Protein AF-A0AAU1X4Q3-F1 (afdb_monomer)

Secondary structure (DSSP, 8-state):
---HHHHHHHHHHHHHHHHHHHT-HHHHHHHHHHHTSSHHHHHHHHHHHHHHHHHHHHT-TT--TTS-----HHHHHHHTT----HHHHHHHHHHHTT---------HHHHHHHHHHHHHHHHHHHH-HHHHHHHHHHHHHH-

Radius of gyration: 14.27 Å; Cα contacts (8 Å, |Δi|>4): 193; chains: 1; bounding box: 30×38×39 Å

Structure (mmCIF, N/CA/C/O backbone):
data_AF-A0AAU1X4Q3-F1
#
_entry.id   AF-A0AAU1X4Q3-F1
#
loop_
_atom_site.group_PDB
_atom_site.id
_atom_site.type_symbol
_atom_site.label_atom_id
_atom_site.label_alt_id
_atom_site.label_comp_id
_atom_site.label_asym_id
_atom_site.label_entity_id
_atom_site.label_seq_id
_atom_site.pdbx_PDB_ins_code
_atom_site.Cartn_x
_atom_site.Cartn_y
_atom_site.Cartn_z
_atom_site.occupancy
_atom_site.B_iso_or_equiv
_atom_site.auth_seq_id
_atom_site.auth_comp_id
_atom_site.auth_asym_id
_atom_site.auth_atom_id
_atom_site.pdbx_PDB_model_num
ATOM 1 N N . MET A 1 1 ? 8.314 10.263 22.566 1.00 54.91 1 MET A N 1
ATOM 2 C CA . MET A 1 1 ? 7.377 11.360 22.256 1.00 54.91 1 MET A CA 1
ATOM 3 C C . MET A 1 1 ? 7.257 11.374 20.745 1.00 54.91 1 MET A C 1
ATOM 5 O O . MET A 1 1 ? 8.277 11.580 20.100 1.00 54.91 1 MET A O 1
ATOM 9 N N . ILE A 1 2 ? 6.099 11.005 20.200 1.00 67.88 2 ILE A 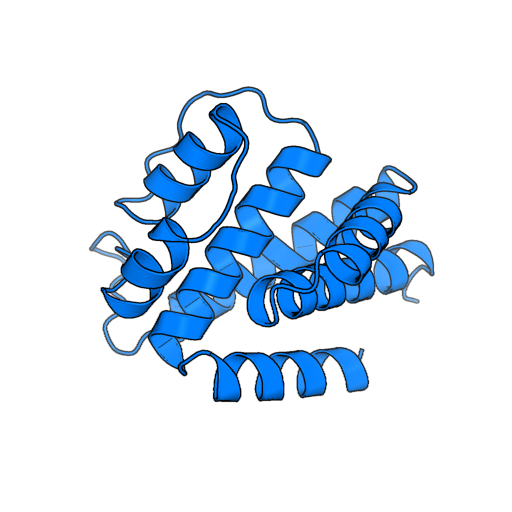N 1
ATOM 10 C CA . ILE A 1 2 ? 5.874 10.977 18.747 1.00 67.88 2 ILE A CA 1
ATOM 11 C C . ILE A 1 2 ? 5.676 12.426 18.286 1.00 67.88 2 ILE A C 1
ATOM 13 O O . ILE A 1 2 ? 4.993 13.193 18.967 1.00 67.88 2 ILE A O 1
ATOM 17 N N . SER A 1 3 ? 6.332 12.833 17.196 1.00 85.75 3 SER A N 1
ATOM 18 C CA . SER A 1 3 ? 6.148 14.187 16.652 1.00 85.75 3 SER A CA 1
ATOM 19 C C . SER A 1 3 ? 4.815 14.284 15.907 1.00 85.75 3 SER A C 1
ATOM 21 O O . SER A 1 3 ? 4.405 13.326 15.259 1.00 85.75 3 SER A O 1
ATOM 23 N N . THR A 1 4 ? 4.149 15.439 15.940 1.00 91.94 4 THR A N 1
ATOM 24 C CA . THR A 1 4 ? 2.874 15.642 15.226 1.00 91.94 4 THR A CA 1
ATOM 25 C C . THR A 1 4 ? 2.994 15.343 13.729 1.00 91.94 4 THR A C 1
ATOM 27 O O . THR A 1 4 ? 2.080 14.780 13.139 1.00 91.94 4 THR A O 1
ATOM 30 N N . GLN A 1 5 ? 4.138 15.659 13.116 1.00 94.62 5 GLN A N 1
ATOM 31 C CA . GLN A 1 5 ? 4.419 15.373 11.707 1.00 94.62 5 GLN A CA 1
ATOM 32 C C . GLN A 1 5 ? 4.573 13.877 11.423 1.00 94.62 5 GLN A C 1
ATOM 34 O O . GLN A 1 5 ? 4.226 13.439 10.331 1.00 94.62 5 GLN A O 1
ATOM 39 N N . GLN A 1 6 ? 5.081 13.109 12.391 1.00 94.69 6 GLN A N 1
ATOM 40 C CA . GLN A 1 6 ? 5.167 11.656 12.281 1.00 94.69 6 GLN A CA 1
ATOM 41 C C . GLN A 1 6 ? 3.769 11.044 12.237 1.00 94.69 6 GLN A C 1
ATOM 43 O O . GLN A 1 6 ? 3.438 10.400 11.249 1.00 94.69 6 GLN A O 1
ATOM 48 N N . THR A 1 7 ? 2.934 11.320 13.244 1.00 94.69 7 THR A N 1
ATOM 49 C CA . THR A 1 7 ? 1.550 10.822 13.279 1.00 94.69 7 THR A CA 1
ATOM 50 C C . THR A 1 7 ? 0.770 11.261 12.041 1.00 94.69 7 THR A C 1
ATOM 52 O O . THR A 1 7 ? 0.093 10.448 11.425 1.00 94.69 7 THR A O 1
ATOM 55 N N . ALA A 1 8 ? 0.911 12.522 11.617 1.00 95.12 8 ALA A N 1
ATOM 56 C CA . ALA A 1 8 ? 0.263 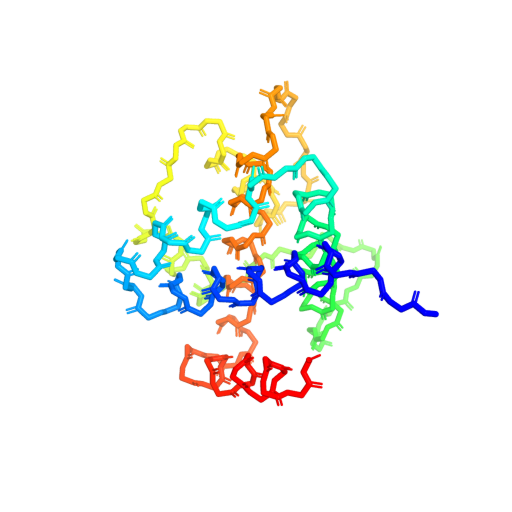13.009 10.401 1.00 95.12 8 ALA A CA 1
ATOM 57 C C . ALA A 1 8 ? 0.705 12.234 9.148 1.00 95.12 8 ALA A C 1
ATOM 59 O O . ALA A 1 8 ? -0.131 11.904 8.316 1.00 95.12 8 ALA A O 1
ATOM 60 N N . GLY A 1 9 ? 1.998 11.917 9.016 1.00 96.31 9 GLY A N 1
ATOM 61 C CA . GLY A 1 9 ? 2.513 11.149 7.880 1.00 96.31 9 GLY A CA 1
ATOM 62 C C . GLY A 1 9 ? 2.034 9.699 7.888 1.00 96.31 9 GLY A C 1
ATOM 63 O O . GLY A 1 9 ? 1.630 9.179 6.852 1.00 96.31 9 GLY A O 1
ATOM 64 N N . GLU A 1 10 ? 2.036 9.059 9.058 1.00 96.25 10 GLU A N 1
ATOM 65 C CA . GLU A 1 10 ? 1.560 7.683 9.233 1.00 96.25 10 GLU A CA 1
ATOM 66 C C . GLU A 1 10 ? 0.056 7.557 8.930 1.00 96.25 10 GLU A C 1
ATOM 68 O O . GLU A 1 10 ? -0.347 6.646 8.205 1.00 96.25 10 GLU A O 1
ATOM 73 N N . ILE A 1 11 ? -0.764 8.500 9.412 1.00 96.69 11 ILE A N 1
ATOM 74 C CA . ILE A 1 11 ? -2.206 8.546 9.123 1.00 96.69 11 ILE A CA 1
ATOM 75 C C . ILE A 1 11 ? -2.450 8.828 7.637 1.00 96.69 11 ILE A C 1
ATOM 77 O O . ILE A 1 11 ? -3.181 8.078 6.995 1.00 96.69 11 ILE A O 1
ATOM 81 N N . ALA A 1 12 ? -1.796 9.839 7.055 1.00 97.25 12 ALA A N 1
ATOM 82 C CA . ALA A 1 12 ? -1.984 10.181 5.644 1.00 97.25 12 ALA A CA 1
ATOM 83 C C . ALA A 1 12 ? -1.599 9.022 4.702 1.00 97.25 12 ALA A C 1
ATOM 85 O O . ALA A 1 12 ? -2.262 8.796 3.690 1.00 97.25 12 ALA A O 1
ATOM 86 N N . ALA A 1 13 ? -0.581 8.231 5.058 1.00 97.81 13 ALA A N 1
ATOM 87 C CA . ALA A 1 13 ? -0.223 7.007 4.344 1.00 97.81 13 ALA A CA 1
ATOM 88 C C . ALA A 1 13 ? -1.340 5.947 4.369 1.00 97.81 13 ALA A C 1
ATOM 90 O O . ALA A 1 13 ? -1.644 5.340 3.337 1.00 97.81 13 ALA A O 1
ATOM 91 N N . LEU A 1 14 ? -1.964 5.720 5.528 1.00 97.62 14 LEU A N 1
ATOM 92 C CA . LEU A 1 14 ? -3.086 4.783 5.663 1.00 97.62 14 LEU A CA 1
ATOM 93 C C . LEU A 1 14 ? -4.315 5.273 4.889 1.00 97.62 14 LEU A C 1
ATOM 95 O O . LEU A 1 14 ? -4.954 4.486 4.187 1.00 97.62 14 LEU A O 1
ATOM 99 N N . ASP A 1 15 ? -4.597 6.572 4.956 1.00 97.94 15 ASP A N 1
ATOM 100 C CA . ASP A 1 15 ? -5.690 7.223 4.231 1.00 97.94 15 ASP A CA 1
ATOM 101 C C . ASP A 1 15 ? -5.497 7.097 2.723 1.00 97.94 15 ASP A C 1
ATOM 103 O O . ASP A 1 15 ? -6.437 6.767 1.997 1.00 97.94 15 ASP A O 1
ATOM 107 N N . LEU A 1 16 ? -4.258 7.259 2.254 1.00 97.81 16 LEU A N 1
ATOM 108 C CA . LEU A 1 16 ? -3.900 7.089 0.853 1.00 97.81 16 LEU A CA 1
ATOM 109 C C . LEU A 1 16 ? -4.147 5.650 0.380 1.00 97.81 16 LEU A C 1
ATOM 111 O O . LEU A 1 16 ? -4.730 5.438 -0.685 1.00 97.81 16 LEU A O 1
ATOM 115 N N . MET A 1 17 ? -3.748 4.649 1.171 1.00 97.75 17 MET A N 1
ATOM 116 C CA . MET A 1 17 ? -4.002 3.240 0.850 1.00 97.75 17 MET A CA 1
ATOM 117 C C . MET A 1 17 ? -5.499 2.904 0.845 1.00 97.75 17 MET A C 1
ATOM 119 O O . MET A 1 17 ? -5.961 2.178 -0.038 1.00 97.75 17 MET A O 1
ATOM 123 N N . LEU A 1 18 ? -6.267 3.442 1.798 1.00 97.06 18 LEU A N 1
ATOM 124 C CA . LEU A 1 18 ? -7.721 3.275 1.847 1.00 97.06 18 LEU A CA 1
ATOM 125 C C . LEU A 1 18 ? -8.395 3.902 0.625 1.00 97.06 18 LEU A C 1
ATOM 127 O O . LEU A 1 18 ? -9.187 3.228 -0.029 1.00 97.06 18 LEU A O 1
ATOM 131 N N . ALA A 1 19 ? -8.029 5.132 0.262 1.00 96.25 19 ALA A N 1
ATOM 132 C CA . ALA A 1 19 ? -8.554 5.807 -0.922 1.00 96.25 19 ALA A CA 1
ATOM 133 C C . ALA A 1 19 ? -8.225 5.049 -2.221 1.00 96.25 19 ALA A C 1
ATOM 135 O O . ALA A 1 19 ? -9.069 4.928 -3.112 1.00 96.25 19 ALA A O 1
ATOM 136 N N . ARG A 1 20 ? -7.020 4.465 -2.320 1.00 95.19 20 ARG A N 1
ATOM 137 C CA . ARG A 1 20 ? -6.634 3.590 -3.442 1.00 95.19 20 ARG A CA 1
ATOM 138 C C . ARG A 1 20 ? -7.498 2.328 -3.519 1.00 95.19 20 ARG A C 1
ATOM 140 O O . ARG A 1 20 ? -7.864 1.928 -4.621 1.00 95.19 20 ARG A O 1
ATOM 147 N N . LEU A 1 21 ? -7.829 1.713 -2.383 1.00 93.50 21 LEU A N 1
ATOM 148 C CA . LEU A 1 21 ? -8.686 0.522 -2.326 1.00 93.50 21 LEU A CA 1
ATOM 149 C C . LEU A 1 21 ? -10.144 0.810 -2.679 1.00 93.50 21 LEU A C 1
ATOM 151 O O . LEU A 1 21 ? -10.788 -0.012 -3.328 1.00 93.50 21 LEU A O 1
ATOM 155 N N . THR A 1 22 ? -10.675 1.946 -2.230 1.00 91.12 22 THR A N 1
ATOM 156 C CA . THR A 1 22 ? -12.073 2.333 -2.464 1.00 91.12 22 THR A CA 1
ATOM 157 C C . THR A 1 22 ? -12.280 3.053 -3.792 1.00 91.12 22 THR A C 1
ATOM 159 O O . THR A 1 22 ? -13.424 3.302 -4.166 1.00 91.12 22 THR A O 1
ATOM 162 N N . HIS A 1 23 ? -11.197 3.356 -4.517 1.00 90.38 23 HIS A N 1
ATOM 163 C CA . HIS A 1 23 ? -11.205 4.166 -5.735 1.00 90.38 23 HIS A CA 1
ATOM 164 C C . HIS A 1 23 ? -11.829 5.561 -5.529 1.00 90.38 23 HIS A C 1
ATOM 166 O O . HIS A 1 23 ? -12.385 6.143 -6.461 1.00 90.38 23 HIS A O 1
ATOM 172 N N . ASP A 1 24 ? -11.725 6.106 -4.315 1.00 93.88 24 ASP A N 1
ATOM 173 C CA . ASP A 1 24 ? -12.201 7.448 -3.986 1.00 93.88 24 ASP A CA 1
ATOM 174 C C . ASP A 1 24 ? -11.169 8.491 -4.431 1.00 93.88 24 ASP A C 1
ATOM 176 O O . ASP A 1 24 ? -10.116 8.667 -3.816 1.00 93.88 24 ASP A O 1
ATOM 180 N N . THR A 1 25 ? -11.462 9.179 -5.533 1.00 92.56 25 THR A N 1
ATOM 181 C CA . THR A 1 25 ? -10.543 10.149 -6.138 1.00 92.56 25 THR A CA 1
ATOM 182 C C . THR A 1 25 ? -10.351 11.410 -5.300 1.00 92.56 25 THR A C 1
ATOM 184 O O . THR A 1 25 ? -9.279 12.011 -5.361 1.00 92.56 25 THR A O 1
ATOM 187 N N . GLU A 1 26 ? -11.367 11.831 -4.542 1.00 95.81 26 GLU A N 1
ATOM 188 C CA . GLU A 1 26 ? -11.281 13.030 -3.702 1.00 95.81 26 GLU A CA 1
ATOM 189 C C . GLU A 1 26 ? -10.443 12.733 -2.459 1.00 95.81 26 GLU A C 1
ATOM 191 O O . GLU A 1 26 ? -9.480 13.451 -2.174 1.00 95.81 26 GLU A O 1
ATOM 196 N N . ALA A 1 27 ? -10.726 11.610 -1.792 1.00 95.62 27 ALA A N 1
ATOM 197 C CA . ALA A 1 27 ? -9.924 11.143 -0.667 1.00 95.62 27 ALA A CA 1
ATOM 198 C C . ALA A 1 27 ? -8.469 10.881 -1.081 1.00 95.62 27 ALA A C 1
ATOM 200 O O . ALA A 1 27 ? -7.548 11.212 -0.336 1.00 95.62 27 ALA A O 1
ATOM 201 N N . LEU A 1 28 ? -8.245 10.354 -2.291 1.00 95.25 28 LEU A N 1
ATOM 202 C CA . LEU A 1 28 ? -6.904 10.118 -2.823 1.00 95.25 28 LEU A CA 1
ATOM 203 C C . LEU A 1 28 ? -6.112 11.424 -2.958 1.00 95.25 28 LEU A C 1
ATOM 205 O O . LEU A 1 28 ? -4.954 11.492 -2.545 1.00 95.25 28 LEU A O 1
ATOM 209 N N . ALA A 1 29 ? -6.734 12.458 -3.529 1.00 95.12 29 ALA A N 1
ATOM 210 C CA . ALA A 1 29 ? -6.101 13.760 -3.691 1.00 95.12 29 ALA A CA 1
ATOM 211 C C . ALA A 1 29 ? -5.791 14.412 -2.332 1.00 95.12 29 ALA A C 1
ATOM 213 O O . ALA A 1 29 ? -4.687 14.932 -2.157 1.00 95.12 29 ALA A O 1
ATOM 214 N N . SER A 1 30 ? -6.720 14.340 -1.368 1.00 97.12 30 SER A N 1
ATOM 215 C CA . SER A 1 30 ? -6.510 14.867 -0.010 1.00 97.12 30 SER A CA 1
ATOM 216 C C . SER A 1 30 ? -5.361 14.152 0.695 1.00 97.12 30 SER A C 1
ATOM 218 O O . SER A 1 30 ? -4.404 14.793 1.122 1.00 97.12 30 SER A O 1
ATOM 220 N N . ALA A 1 31 ? -5.392 12.817 0.729 1.00 96.75 31 ALA A N 1
ATOM 221 C CA . ALA A 1 31 ? -4.379 12.018 1.409 1.00 96.75 31 ALA A CA 1
ATOM 222 C C . ALA A 1 31 ? -2.981 12.201 0.798 1.00 96.75 31 ALA A C 1
ATOM 224 O O . ALA A 1 31 ? -1.986 12.247 1.523 1.00 96.75 31 ALA A O 1
ATOM 225 N N . MET A 1 32 ? -2.880 12.359 -0.528 1.00 96.19 32 MET A N 1
ATOM 226 C CA . MET A 1 32 ? -1.609 12.672 -1.191 1.00 96.19 32 MET A CA 1
ATOM 227 C C . MET A 1 32 ? -1.088 14.068 -0.810 1.00 96.19 32 MET A C 1
ATOM 229 O O . MET A 1 32 ? 0.099 14.232 -0.514 1.00 96.19 32 MET A O 1
ATOM 233 N N . ALA A 1 33 ? -1.963 15.079 -0.788 1.00 96.88 33 ALA A N 1
ATOM 234 C CA . ALA A 1 33 ? -1.594 16.430 -0.367 1.00 96.88 33 ALA A CA 1
ATOM 235 C C . ALA A 1 33 ? -1.129 16.460 1.099 1.00 96.88 33 ALA A C 1
ATOM 237 O O . ALA A 1 33 ? -0.105 17.063 1.421 1.00 96.88 33 ALA A O 1
ATOM 238 N N . GLU A 1 34 ? -1.832 15.752 1.981 1.00 96.44 34 GLU A N 1
ATOM 239 C CA . GLU A 1 34 ? -1.476 15.620 3.395 1.00 96.44 34 GLU A CA 1
ATOM 240 C C . GLU A 1 34 ? -0.158 14.867 3.589 1.00 96.44 34 GLU A C 1
ATOM 242 O O . GLU A 1 34 ? 0.700 15.314 4.353 1.00 96.44 34 GLU A O 1
ATOM 247 N N . SER A 1 35 ? 0.061 13.787 2.832 1.00 94.56 35 SER A N 1
ATOM 248 C CA . SER A 1 35 ? 1.300 13.002 2.883 1.00 94.56 35 SER A CA 1
ATOM 249 C C . SER A 1 35 ? 2.529 13.824 2.490 1.00 94.56 35 SER A C 1
ATOM 251 O O . SER A 1 35 ? 3.632 13.524 2.932 1.00 94.56 35 SER A O 1
ATOM 253 N N . THR A 1 36 ? 2.361 14.873 1.682 1.00 95.38 36 THR A N 1
ATOM 254 C CA . THR A 1 36 ? 3.459 15.676 1.120 1.00 95.38 36 THR A CA 1
ATOM 255 C C . THR A 1 36 ? 3.531 17.100 1.677 1.00 95.38 36 THR A C 1
ATOM 257 O O . THR A 1 36 ? 4.340 17.901 1.212 1.00 95.38 36 THR A O 1
ATOM 260 N N . VAL A 1 37 ? 2.741 17.422 2.711 1.00 95.44 37 VAL A N 1
ATOM 261 C CA . VAL A 1 37 ? 2.607 18.791 3.247 1.00 95.44 37 VAL A CA 1
ATOM 262 C C . VAL A 1 37 ? 3.939 19.416 3.680 1.00 95.44 37 VAL A C 1
ATOM 264 O O . VAL A 1 37 ? 4.136 20.627 3.569 1.00 95.44 37 VAL A O 1
ATOM 267 N N . CYS A 1 38 ? 4.873 18.604 4.179 1.00 95.00 38 CYS A N 1
ATOM 268 C CA . CYS A 1 38 ? 6.238 19.022 4.472 1.00 95.00 38 CYS A CA 1
ATOM 269 C C . CYS A 1 38 ? 7.209 17.830 4.385 1.00 95.00 38 CYS A C 1
ATOM 271 O O . CYS A 1 38 ? 6.765 16.681 4.484 1.00 95.00 38 CYS A O 1
ATOM 273 N N . PRO A 1 39 ? 8.533 18.068 4.276 1.00 95.69 39 PRO A N 1
ATOM 274 C CA . PRO A 1 39 ? 9.517 16.994 4.103 1.00 95.69 39 PRO A CA 1
ATOM 275 C C . PRO A 1 39 ? 9.486 15.930 5.208 1.00 95.69 39 PRO A C 1
ATOM 277 O O . PRO A 1 39 ? 9.646 14.744 4.941 1.00 95.69 39 PRO A O 1
ATOM 280 N N . THR A 1 40 ? 9.246 16.338 6.457 1.00 95.31 40 THR A N 1
ATOM 281 C CA . THR A 1 40 ? 9.167 15.406 7.590 1.00 95.31 40 THR A CA 1
ATOM 282 C C . THR A 1 40 ? 7.943 14.499 7.483 1.00 95.31 40 THR A C 1
ATOM 284 O O . THR A 1 40 ? 8.063 13.294 7.683 1.00 95.31 40 THR A O 1
ATOM 287 N N . THR A 1 41 ? 6.780 15.054 7.133 1.00 95.88 41 THR A N 1
ATOM 288 C CA . THR A 1 41 ? 5.551 14.275 6.922 1.00 95.88 41 THR A CA 1
ATOM 289 C C . THR A 1 41 ? 5.719 13.298 5.763 1.00 95.88 41 THR A C 1
ATOM 291 O O . THR A 1 41 ? 5.410 12.122 5.926 1.00 95.88 41 THR A O 1
ATOM 294 N N . ALA A 1 42 ? 6.310 13.743 4.649 1.00 96.56 42 ALA A N 1
ATOM 295 C CA . ALA A 1 42 ? 6.599 12.889 3.497 1.00 96.56 42 ALA A CA 1
ATOM 296 C C . ALA A 1 42 ? 7.544 11.735 3.849 1.00 96.56 42 ALA A C 1
ATOM 298 O O . ALA A 1 42 ? 7.305 10.591 3.461 1.00 96.56 42 ALA A O 1
ATOM 299 N N . ALA A 1 43 ? 8.585 12.004 4.643 1.00 95.94 43 ALA A N 1
ATOM 300 C CA . ALA A 1 43 ? 9.507 10.973 5.103 1.00 95.94 43 ALA A CA 1
ATOM 301 C C . ALA A 1 43 ? 8.798 9.895 5.939 1.00 95.94 43 ALA A C 1
ATOM 303 O O . ALA A 1 43 ? 9.021 8.706 5.697 1.00 95.94 43 ALA A O 1
ATOM 304 N N . TYR A 1 44 ? 7.926 10.292 6.873 1.00 96.56 44 TYR A N 1
ATOM 305 C CA . TYR A 1 44 ? 7.175 9.347 7.705 1.00 96.56 44 TYR A CA 1
ATOM 306 C C . TYR A 1 44 ? 6.062 8.627 6.940 1.00 96.56 44 TYR A C 1
ATOM 308 O O . TYR A 1 44 ? 5.912 7.422 7.118 1.00 96.56 44 TYR A O 1
ATOM 316 N N . ALA A 1 45 ? 5.360 9.300 6.024 1.00 97.56 45 ALA A N 1
ATOM 317 C CA . ALA A 1 45 ? 4.403 8.652 5.128 1.00 97.56 45 ALA A CA 1
ATOM 318 C C . ALA A 1 45 ? 5.095 7.569 4.287 1.00 97.56 45 ALA A C 1
ATOM 320 O O . ALA A 1 45 ? 4.670 6.416 4.257 1.00 97.56 45 ALA A O 1
ATOM 321 N N . ARG A 1 46 ? 6.239 7.898 3.676 1.00 96.75 46 ARG A N 1
ATOM 322 C CA . ARG A 1 46 ? 7.040 6.941 2.904 1.00 96.75 46 ARG A CA 1
ATOM 323 C C . ARG A 1 46 ? 7.545 5.781 3.764 1.00 96.75 46 ARG A C 1
ATOM 325 O O . ARG A 1 46 ? 7.508 4.636 3.319 1.00 96.75 46 ARG A O 1
ATOM 332 N N . GLN A 1 47 ? 8.015 6.059 4.981 1.00 95.88 47 GLN A N 1
ATOM 333 C CA . GLN A 1 47 ? 8.453 5.023 5.918 1.00 95.88 47 GLN A CA 1
ATOM 334 C C . GLN A 1 47 ? 7.301 4.076 6.281 1.00 95.88 47 GLN A C 1
ATOM 336 O O . GLN A 1 47 ? 7.492 2.862 6.233 1.00 95.88 47 GLN A O 1
ATOM 341 N N . GLN A 1 48 ? 6.118 4.617 6.582 1.00 96.62 48 GLN A N 1
ATOM 342 C CA . GLN A 1 48 ? 4.927 3.837 6.910 1.00 96.62 48 GLN A CA 1
ATOM 343 C C . GLN A 1 48 ? 4.512 2.933 5.745 1.00 96.62 48 GLN A C 1
ATOM 345 O O . GLN A 1 48 ? 4.303 1.737 5.931 1.00 96.62 48 GLN A O 1
ATOM 350 N N . LEU A 1 49 ? 4.461 3.472 4.525 1.00 97.62 49 LEU A N 1
ATOM 351 C CA . LEU A 1 49 ? 4.102 2.708 3.328 1.00 97.62 49 LEU A CA 1
ATOM 352 C C . LEU A 1 49 ? 5.127 1.616 3.004 1.00 97.62 49 LEU A C 1
ATOM 354 O O . LEU A 1 49 ? 4.749 0.504 2.641 1.00 97.62 49 LEU A O 1
ATOM 358 N N . CYS A 1 50 ? 6.419 1.907 3.168 1.00 95.44 50 CYS A N 1
ATOM 359 C CA . CYS A 1 50 ? 7.482 0.919 3.004 1.00 95.44 50 CYS A CA 1
ATOM 360 C C . CYS A 1 50 ? 7.356 -0.216 4.034 1.00 95.44 50 CYS A C 1
ATOM 362 O O . CYS A 1 50 ? 7.448 -1.387 3.668 1.00 95.44 50 CYS A O 1
ATOM 364 N N . GLY A 1 51 ? 7.068 0.118 5.298 1.00 95.12 51 GLY A N 1
ATOM 365 C CA . GLY A 1 51 ? 6.790 -0.861 6.351 1.00 95.12 51 GLY A CA 1
ATOM 366 C C . GLY A 1 51 ? 5.583 -1.741 6.025 1.00 95.12 51 GLY A C 1
ATOM 367 O O . GLY A 1 51 ? 5.688 -2.962 6.049 1.00 95.12 51 GLY A O 1
ATOM 368 N N . LEU A 1 52 ? 4.464 -1.142 5.609 1.00 95.50 52 LEU A N 1
ATOM 369 C CA . LEU A 1 52 ? 3.252 -1.880 5.236 1.00 95.50 52 LEU A CA 1
ATOM 370 C C . LEU A 1 52 ? 3.459 -2.773 4.006 1.00 95.50 52 LEU A C 1
ATOM 372 O O . LEU A 1 52 ? 2.956 -3.897 3.971 1.00 95.50 52 LEU A O 1
ATOM 376 N N . LEU A 1 53 ? 4.217 -2.310 3.006 1.00 95.06 53 LEU A N 1
ATOM 377 C CA . LEU A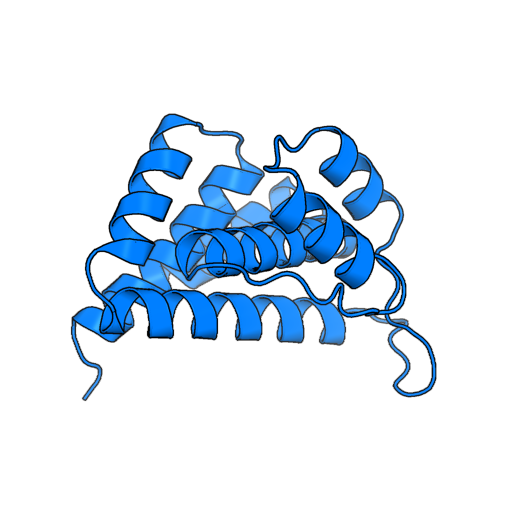 1 53 ? 4.610 -3.139 1.866 1.00 95.06 53 LEU A CA 1
ATOM 378 C C . LEU A 1 53 ? 5.459 -4.330 2.324 1.00 95.06 53 LEU A C 1
ATOM 380 O O . LEU A 1 53 ? 5.203 -5.461 1.908 1.00 95.06 53 LEU A O 1
ATOM 384 N N . HIS A 1 54 ? 6.455 -4.085 3.174 1.00 93.31 54 HIS A N 1
ATOM 385 C CA . HIS A 1 54 ? 7.315 -5.126 3.725 1.00 93.31 54 HIS A CA 1
ATOM 386 C C . HIS A 1 54 ? 6.502 -6.182 4.486 1.00 93.31 54 HIS A C 1
ATOM 388 O O . HIS A 1 54 ? 6.614 -7.375 4.193 1.00 93.31 54 HIS A O 1
ATOM 394 N N . ASP A 1 55 ? 5.616 -5.749 5.381 1.00 93.81 55 ASP A N 1
ATOM 395 C CA . ASP A 1 55 ? 4.749 -6.631 6.161 1.00 93.81 55 ASP A CA 1
ATOM 396 C C . ASP A 1 55 ? 3.799 -7.435 5.266 1.00 93.81 55 ASP A C 1
ATOM 398 O O . ASP A 1 55 ? 3.620 -8.638 5.465 1.00 93.81 55 ASP A O 1
ATOM 402 N N . ALA A 1 56 ? 3.231 -6.814 4.227 1.00 93.44 56 ALA A N 1
ATOM 403 C CA . ALA A 1 56 ? 2.388 -7.508 3.257 1.00 93.44 56 ALA A CA 1
ATOM 404 C C . ALA A 1 56 ? 3.174 -8.550 2.438 1.00 93.44 56 ALA A C 1
ATOM 406 O O . ALA A 1 56 ? 2.647 -9.609 2.105 1.00 93.44 56 ALA A O 1
ATOM 407 N N . VAL A 1 57 ? 4.447 -8.302 2.125 1.00 91.75 57 VAL A N 1
ATOM 408 C CA . VAL A 1 57 ? 5.298 -9.311 1.476 1.00 91.75 57 VAL A CA 1
ATOM 409 C C . VAL A 1 57 ? 5.567 -10.486 2.418 1.00 91.75 57 VAL A C 1
ATOM 411 O O . VAL A 1 57 ? 5.453 -11.636 1.995 1.00 91.75 57 VAL A O 1
ATOM 414 N N . LEU A 1 58 ? 5.883 -10.218 3.688 1.00 91.81 58 LEU A N 1
ATOM 415 C CA . LEU A 1 58 ? 6.188 -11.256 4.678 1.00 91.81 58 LEU A CA 1
ATOM 416 C C . LEU A 1 58 ? 4.966 -12.064 5.127 1.00 91.81 58 LEU A C 1
ATOM 418 O O . LEU A 1 58 ? 5.111 -13.226 5.497 1.00 91.81 58 LEU A O 1
ATOM 422 N N . ALA A 1 59 ? 3.766 -11.487 5.074 1.00 91.19 59 ALA A N 1
ATOM 423 C CA . ALA A 1 59 ? 2.527 -12.171 5.441 1.00 91.19 59 ALA A CA 1
ATOM 424 C C . ALA A 1 59 ? 2.110 -13.274 4.448 1.00 91.19 59 ALA A C 1
ATOM 426 O O . ALA A 1 59 ? 1.168 -14.024 4.717 1.00 91.19 59 ALA A O 1
ATOM 427 N N . ARG A 1 60 ? 2.790 -13.394 3.300 1.00 87.38 60 ARG A N 1
ATOM 428 C CA . ARG A 1 60 ? 2.508 -14.433 2.309 1.00 87.38 60 ARG A CA 1
ATOM 429 C C . ARG A 1 60 ? 2.930 -15.823 2.798 1.00 87.38 60 ARG A C 1
ATOM 431 O O . ARG A 1 60 ? 4.106 -16.020 3.092 1.00 87.38 60 ARG A O 1
ATOM 438 N N . PRO A 1 61 ? 2.030 -16.825 2.791 1.00 84.50 61 PRO A N 1
ATOM 439 C CA . PRO A 1 61 ? 2.358 -18.176 3.256 1.00 84.50 61 PRO A CA 1
ATOM 440 C C . PRO A 1 61 ? 3.457 -18.876 2.446 1.00 84.50 61 PRO A C 1
ATOM 442 O O . PRO A 1 61 ? 4.133 -19.764 2.956 1.00 84.50 61 PRO A O 1
ATOM 445 N N . ASP A 1 62 ? 3.610 -18.505 1.175 1.00 85.81 62 ASP A N 1
ATOM 446 C CA . ASP A 1 62 ? 4.528 -19.112 0.211 1.00 85.81 62 ASP A CA 1
ATOM 447 C C . ASP A 1 62 ? 5.832 -18.318 0.023 1.00 85.81 62 ASP A C 1
ATOM 449 O O . ASP A 1 62 ? 6.615 -18.622 -0.883 1.00 85.81 62 ASP A O 1
ATOM 453 N N . ILE A 1 63 ? 6.081 -17.303 0.861 1.00 85.94 63 ILE A N 1
ATOM 454 C CA . ILE A 1 63 ? 7.275 -16.466 0.755 1.00 85.94 63 ILE A CA 1
ATOM 455 C C . ILE A 1 63 ? 8.551 -17.293 0.954 1.00 85.94 63 ILE A C 1
ATOM 457 O O . ILE A 1 63 ? 8.668 -18.129 1.850 1.00 85.94 63 ILE A O 1
ATOM 461 N N . SER A 1 64 ? 9.546 -17.039 0.107 1.00 85.44 64 SER A N 1
ATOM 462 C CA . SER A 1 64 ? 10.868 -17.648 0.201 1.00 85.44 64 SER A CA 1
ATOM 463 C C . SER A 1 64 ? 11.927 -16.575 0.038 1.00 85.44 64 SER A C 1
ATOM 465 O O . SER A 1 64 ? 11.901 -15.832 -0.934 1.00 85.44 64 SER A O 1
ATOM 467 N N . LEU A 1 65 ? 12.917 -16.550 0.931 1.00 82.88 65 LEU A N 1
ATOM 468 C CA . LEU A 1 65 ? 14.061 -15.635 0.823 1.00 82.88 65 LEU A CA 1
ATOM 469 C C . LEU A 1 65 ? 15.000 -15.977 -0.347 1.00 82.88 65 LEU A C 1
ATOM 471 O O . LEU A 1 65 ? 15.927 -15.230 -0.641 1.00 82.88 65 LEU A O 1
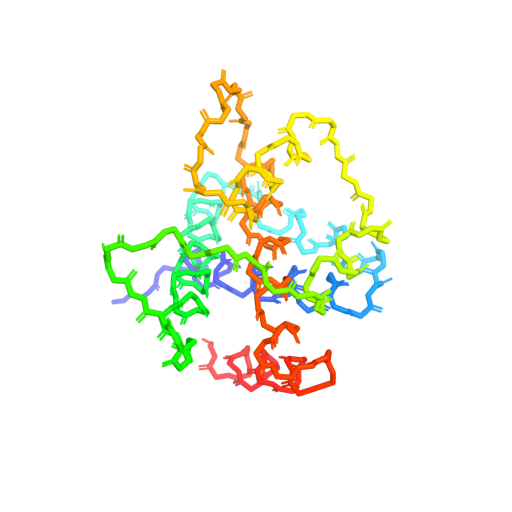ATOM 475 N N . HIS A 1 66 ? 14.777 -17.116 -1.006 1.00 85.81 66 HIS A N 1
ATOM 476 C CA . HIS A 1 66 ? 15.574 -17.582 -2.140 1.00 85.81 66 HIS A CA 1
ATOM 477 C C . HIS A 1 66 ? 14.869 -17.394 -3.484 1.00 85.81 66 HIS A C 1
ATOM 479 O O . HIS A 1 66 ? 15.423 -17.773 -4.516 1.00 85.81 66 HIS A O 1
ATOM 485 N N . ARG A 1 67 ? 13.639 -16.869 -3.492 1.00 85.25 67 ARG A N 1
ATOM 486 C CA . ARG A 1 67 ? 12.866 -16.632 -4.713 1.00 85.25 67 ARG A CA 1
ATOM 487 C C . ARG A 1 67 ? 12.326 -15.208 -4.714 1.00 85.25 67 ARG A C 1
ATOM 489 O O . ARG A 1 67 ? 11.995 -14.697 -3.647 1.00 85.25 67 ARG A O 1
ATOM 496 N N . PRO A 1 68 ? 12.184 -14.582 -5.889 1.00 86.12 68 PRO A N 1
ATOM 497 C CA . PRO A 1 68 ? 11.537 -13.288 -5.958 1.00 86.12 68 PRO A CA 1
ATOM 498 C C . PRO A 1 68 ? 10.098 -13.372 -5.442 1.00 86.12 68 PRO A C 1
ATOM 500 O O . PRO A 1 68 ? 9.364 -14.319 -5.743 1.00 86.12 68 PRO A O 1
ATOM 503 N N . ALA A 1 69 ? 9.691 -12.372 -4.665 1.00 88.12 69 ALA A N 1
ATOM 504 C CA . ALA A 1 69 ? 8.353 -12.285 -4.103 1.00 88.12 69 ALA A CA 1
ATOM 505 C C . ALA A 1 69 ? 7.363 -11.774 -5.159 1.00 88.12 69 ALA A C 1
ATOM 507 O O . ALA A 1 69 ? 6.791 -10.707 -4.997 1.00 88.12 69 ALA A O 1
ATOM 508 N N . VAL A 1 70 ? 7.140 -12.509 -6.245 1.00 92.12 70 VAL A N 1
ATOM 509 C CA . VAL A 1 70 ? 6.311 -12.057 -7.379 1.00 92.12 70 VAL A CA 1
ATOM 510 C C . VAL A 1 70 ? 4.853 -11.853 -6.966 1.00 92.12 70 VAL A C 1
ATOM 512 O O . VAL A 1 70 ? 4.262 -12.753 -6.377 1.00 92.12 70 VAL A O 1
ATOM 515 N N . LEU A 1 71 ? 4.255 -10.699 -7.267 1.00 93.94 71 LEU A N 1
ATOM 516 C CA . LEU A 1 71 ? 2.846 -10.388 -6.993 1.00 93.94 71 LEU A CA 1
ATOM 517 C C . LEU A 1 71 ? 1.914 -11.422 -7.636 1.00 93.94 71 LEU A C 1
ATOM 519 O O . LEU A 1 71 ? 2.070 -11.748 -8.819 1.00 93.94 71 LEU A O 1
ATOM 523 N N . GLY A 1 72 ? 0.947 -11.923 -6.865 1.00 92.75 72 GLY A N 1
ATOM 524 C CA . GLY A 1 72 ? -0.024 -12.898 -7.335 1.00 92.75 72 GLY A CA 1
ATOM 525 C C . GLY A 1 72 ? -1.103 -12.311 -8.253 1.00 92.75 72 GLY A C 1
ATOM 526 O O . GLY A 1 72 ? -1.126 -11.112 -8.559 1.00 92.75 72 GLY A O 1
ATOM 527 N N . PRO A 1 73 ? -1.987 -13.179 -8.771 1.00 94.56 73 PRO A N 1
ATOM 528 C CA . PRO A 1 73 ? -2.896 -12.840 -9.859 1.00 94.56 73 PRO A CA 1
ATOM 529 C C . PRO A 1 73 ? -3.959 -11.812 -9.467 1.00 94.56 73 PRO A C 1
ATOM 531 O O . PRO A 1 73 ? -4.324 -10.992 -10.307 1.00 94.56 73 PRO A O 1
ATOM 534 N N . ALA A 1 74 ? -4.444 -11.818 -8.221 1.00 94.69 74 ALA A N 1
ATOM 535 C CA . ALA A 1 74 ? -5.481 -10.882 -7.792 1.00 94.69 74 ALA A CA 1
ATOM 536 C C . ALA A 1 74 ? -4.920 -9.459 -7.685 1.00 94.69 74 ALA A C 1
ATOM 538 O O . ALA A 1 74 ? -5.518 -8.517 -8.207 1.00 94.69 74 ALA A O 1
ATOM 539 N N . GLY A 1 75 ? -3.727 -9.316 -7.100 1.00 95.44 75 GLY A N 1
ATOM 540 C CA . GLY A 1 75 ? -3.017 -8.037 -7.075 1.00 95.44 75 GLY A CA 1
ATOM 541 C C . GLY A 1 75 ? -2.678 -7.529 -8.480 1.00 95.44 75 GLY A C 1
ATOM 542 O O . GLY A 1 75 ? -2.883 -6.354 -8.779 1.00 95.44 75 GLY A O 1
ATOM 543 N N . ARG A 1 76 ? -2.226 -8.413 -9.382 1.00 95.62 76 ARG A N 1
ATOM 544 C CA . ARG A 1 76 ? -1.942 -8.049 -10.783 1.00 95.62 76 ARG A CA 1
ATOM 545 C C . ARG A 1 76 ? -3.181 -7.601 -11.546 1.00 95.62 76 ARG A C 1
ATOM 547 O O . ARG A 1 76 ? -3.102 -6.627 -12.286 1.00 95.62 76 ARG A O 1
ATOM 554 N N . ALA A 1 77 ? -4.303 -8.296 -11.379 1.00 95.81 77 ALA A N 1
ATOM 555 C CA . ALA A 1 77 ? -5.564 -7.907 -12.000 1.00 95.81 77 ALA A CA 1
ATOM 556 C C . ALA A 1 77 ? -6.010 -6.522 -11.516 1.00 95.81 77 ALA A C 1
ATOM 558 O O . ALA A 1 77 ? -6.434 -5.698 -12.318 1.00 95.81 77 ALA A O 1
ATOM 559 N N . TRP A 1 78 ? -5.841 -6.228 -10.224 1.00 95.56 78 TRP A N 1
ATOM 560 C CA . TRP A 1 78 ? -6.138 -4.901 -9.692 1.00 95.56 78 TRP A CA 1
ATOM 561 C C . TRP A 1 78 ? -5.254 -3.806 -10.306 1.00 95.56 78 TRP A C 1
ATOM 563 O O . TRP A 1 78 ?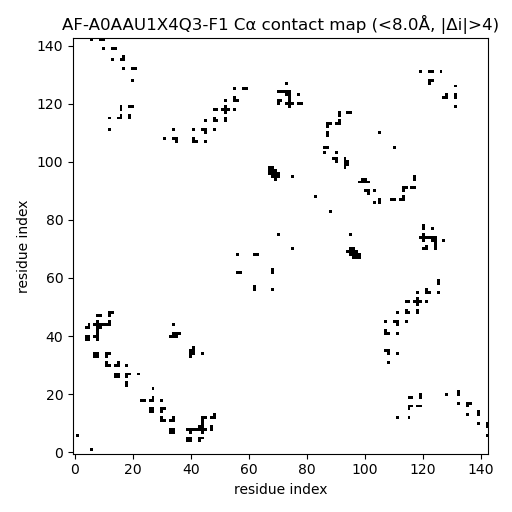 -5.785 -2.784 -10.735 1.00 95.56 78 TRP A O 1
ATOM 573 N N . LEU A 1 79 ? -3.938 -4.033 -10.443 1.00 95.38 79 LEU A N 1
ATOM 574 C CA . LEU A 1 79 ? -3.013 -3.056 -11.043 1.00 95.38 79 LEU A CA 1
ATOM 575 C C . LEU A 1 79 ? -3.408 -2.626 -12.466 1.00 95.38 79 LEU A C 1
ATOM 577 O O . LEU A 1 79 ? -3.149 -1.487 -12.844 1.00 95.38 79 LEU A O 1
ATOM 581 N N . GLN A 1 80 ? -4.078 -3.488 -13.239 1.00 92.81 80 GLN A N 1
ATOM 582 C CA . GLN A 1 80 ? -4.557 -3.160 -14.593 1.00 92.81 80 GLN A CA 1
ATOM 583 C C . GLN A 1 80 ? -5.609 -2.039 -14.613 1.00 92.81 80 GLN A C 1
ATOM 585 O O . GLN A 1 80 ? -5.851 -1.441 -15.661 1.00 92.81 80 GLN A O 1
ATOM 590 N N . HIS A 1 81 ? -6.229 -1.751 -13.469 1.00 91.38 81 HIS A N 1
ATOM 591 C CA . HIS A 1 81 ? -7.264 -0.732 -13.313 1.00 91.38 81 HIS A CA 1
ATOM 592 C C . HIS A 1 81 ? -6.781 0.510 -12.549 1.00 91.38 81 HIS A C 1
ATOM 594 O O . HIS A 1 81 ? -7.569 1.424 -12.307 1.00 91.38 81 HIS A O 1
ATOM 600 N N . VAL A 1 82 ? -5.502 0.563 -12.165 1.00 91.88 82 VAL A N 1
ATOM 601 C CA . VAL A 1 82 ? -4.928 1.693 -11.428 1.00 91.88 82 VAL A CA 1
ATOM 602 C C . VAL A 1 82 ? -4.289 2.677 -12.400 1.00 91.88 82 VAL A C 1
ATOM 604 O O . VAL A 1 82 ? -3.352 2.346 -13.122 1.00 91.88 82 VAL A O 1
ATOM 607 N N . THR A 1 83 ? -4.755 3.925 -12.380 1.00 88.00 83 THR A N 1
ATOM 608 C CA . THR A 1 83 ? -4.104 5.016 -13.114 1.00 88.00 83 THR A CA 1
ATOM 609 C C . THR A 1 83 ? -2.791 5.396 -12.432 1.00 88.00 83 THR A C 1
ATOM 611 O O . THR A 1 83 ? -2.783 5.737 -11.244 1.00 88.00 83 THR A O 1
ATOM 614 N N . MET A 1 84 ? -1.696 5.362 -13.197 1.00 87.31 84 MET A N 1
ATOM 615 C CA . MET A 1 84 ? -0.331 5.638 -12.738 1.00 87.31 84 MET A CA 1
ATOM 616 C C . MET A 1 84 ? 0.401 6.569 -13.711 1.00 87.31 84 MET A C 1
ATOM 618 O O . MET A 1 84 ? 0.185 6.519 -14.922 1.00 87.31 84 MET A O 1
ATOM 622 N N . HIS A 1 85 ? 1.297 7.400 -13.181 1.00 85.06 85 HIS A N 1
ATOM 623 C CA . HIS A 1 85 ? 2.244 8.173 -13.987 1.00 85.06 85 HIS A CA 1
ATOM 624 C C . HIS A 1 85 ? 3.398 7.267 -14.458 1.00 85.06 85 HIS A C 1
ATOM 626 O O . HIS A 1 85 ? 3.843 6.424 -13.688 1.00 85.06 85 HIS A O 1
ATOM 632 N N . GLY A 1 86 ? 3.903 7.447 -15.687 1.00 85.62 86 GLY A N 1
ATOM 633 C CA . GLY A 1 86 ? 4.811 6.496 -16.363 1.00 85.62 86 GLY A CA 1
ATOM 634 C C . GLY A 1 86 ? 5.971 5.959 -15.504 1.00 85.62 86 GLY A C 1
ATOM 635 O O . GLY A 1 86 ? 5.969 4.775 -15.191 1.00 85.62 86 GLY A O 1
ATOM 636 N N . PRO A 1 87 ? 6.900 6.812 -15.032 1.00 87.56 87 PRO A N 1
ATOM 637 C CA . PRO A 1 87 ? 7.993 6.397 -14.146 1.00 87.56 87 PRO A CA 1
ATOM 638 C C . PRO A 1 87 ? 7.558 5.655 -12.872 1.00 87.56 87 PRO A C 1
ATOM 640 O O . PRO A 1 87 ? 8.238 4.730 -12.442 1.00 87.56 87 PRO A O 1
ATOM 643 N N . ALA A 1 88 ? 6.429 6.037 -12.265 1.00 90.19 88 ALA A N 1
ATOM 644 C CA . ALA A 1 88 ? 5.902 5.351 -11.086 1.00 90.19 88 ALA A CA 1
ATOM 645 C C . ALA A 1 88 ? 5.306 3.984 -11.457 1.00 90.19 88 ALA A C 1
ATOM 647 O O . ALA A 1 88 ? 5.483 3.019 -10.720 1.00 90.19 88 ALA A O 1
ATOM 648 N N . ALA A 1 89 ? 4.646 3.884 -12.616 1.00 91.94 89 ALA A N 1
ATOM 649 C CA . ALA A 1 89 ? 4.121 2.628 -13.139 1.00 91.94 89 ALA A CA 1
ATOM 650 C C . ALA A 1 89 ? 5.246 1.615 -13.383 1.00 91.94 89 ALA A C 1
ATOM 652 O O . ALA A 1 89 ? 5.127 0.468 -12.959 1.00 91.94 89 ALA A O 1
ATOM 653 N N . ASP A 1 90 ? 6.352 2.047 -13.994 1.00 91.75 90 ASP A N 1
ATOM 654 C CA . ASP A 1 90 ? 7.516 1.192 -14.247 1.00 91.75 90 ASP A CA 1
ATOM 655 C C . ASP A 1 90 ? 8.084 0.634 -12.932 1.00 91.75 90 ASP A C 1
ATOM 657 O O . ASP A 1 90 ? 8.312 -0.571 -12.813 1.00 91.75 90 ASP A O 1
ATOM 661 N N . THR A 1 91 ? 8.231 1.478 -11.905 1.00 93.25 91 THR A N 1
ATOM 662 C CA . THR A 1 91 ? 8.692 1.047 -10.576 1.00 93.25 91 THR A CA 1
ATOM 663 C C . THR A 1 91 ? 7.693 0.121 -9.878 1.00 93.25 91 THR A C 1
ATOM 665 O O . THR A 1 91 ? 8.104 -0.895 -9.320 1.00 93.25 91 THR A O 1
ATOM 668 N N . VAL A 1 92 ? 6.386 0.400 -9.935 1.00 94.62 92 VAL A N 1
ATOM 669 C CA . VAL A 1 92 ? 5.348 -0.494 -9.382 1.00 94.62 92 VAL A CA 1
ATOM 670 C C . VAL A 1 92 ? 5.389 -1.862 -10.057 1.00 94.62 92 VAL A C 1
ATOM 672 O O . VAL A 1 92 ? 5.325 -2.884 -9.375 1.00 94.62 92 VAL A O 1
ATOM 675 N N . MET A 1 93 ? 5.518 -1.905 -11.383 1.00 93.50 93 MET A N 1
ATOM 676 C CA . MET A 1 93 ? 5.581 -3.164 -12.123 1.00 93.50 93 MET A CA 1
ATOM 677 C C . MET A 1 93 ? 6.843 -3.951 -11.782 1.00 93.50 93 MET A C 1
ATOM 679 O O . MET A 1 93 ? 6.766 -5.154 -11.544 1.00 93.50 93 MET A O 1
ATOM 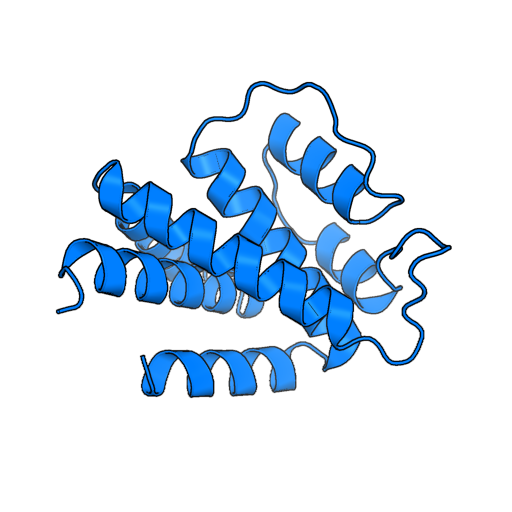683 N N . ALA A 1 94 ? 7.981 -3.278 -11.647 1.00 91.06 94 ALA A N 1
ATOM 684 C CA . ALA A 1 94 ? 9.221 -3.932 -11.261 1.00 91.06 94 ALA A CA 1
ATOM 685 C C . ALA A 1 94 ? 9.173 -4.491 -9.818 1.00 91.06 94 ALA A C 1
ATOM 687 O O . ALA A 1 94 ? 9.616 -5.616 -9.574 1.00 91.06 94 ALA A O 1
ATOM 688 N N . LEU A 1 95 ? 8.520 -3.785 -8.882 1.00 91.06 95 LEU A N 1
ATOM 689 C CA . LEU A 1 95 ? 8.208 -4.288 -7.531 1.00 91.06 95 LEU A CA 1
ATOM 690 C C . LEU A 1 95 ? 7.168 -5.425 -7.523 1.00 91.06 95 LEU A C 1
ATOM 692 O O . LEU A 1 95 ? 7.152 -6.265 -6.614 1.00 91.06 95 LEU A O 1
ATOM 696 N N . ALA A 1 96 ? 6.260 -5.449 -8.498 1.00 91.94 96 ALA A N 1
ATOM 697 C CA . ALA A 1 96 ? 5.294 -6.528 -8.674 1.00 91.94 96 ALA A CA 1
ATOM 698 C C . ALA A 1 96 ? 5.944 -7.792 -9.260 1.00 91.94 96 ALA A C 1
ATOM 700 O O . ALA A 1 96 ? 5.474 -8.902 -8.996 1.00 91.94 96 ALA A O 1
ATOM 701 N N . ASP A 1 97 ? 7.012 -7.635 -10.035 1.00 88.50 97 ASP A N 1
ATOM 702 C CA . ASP A 1 97 ? 7.772 -8.718 -10.642 1.00 88.50 97 ASP A CA 1
ATOM 703 C C . ASP A 1 97 ? 8.854 -9.240 -9.681 1.00 88.50 97 ASP A C 1
ATOM 705 O O . ASP A 1 97 ? 8.533 -9.751 -8.605 1.00 88.50 97 ASP A O 1
ATOM 709 N N . ASP A 1 98 ? 10.127 -9.188 -10.066 1.00 79.38 98 ASP A N 1
ATOM 710 C CA . ASP A 1 98 ? 11.237 -9.778 -9.318 1.00 79.38 98 ASP A CA 1
ATOM 711 C C . ASP A 1 98 ? 11.959 -8.798 -8.382 1.00 79.38 98 ASP A C 1
ATOM 713 O O . ASP A 1 98 ? 12.947 -9.169 -7.744 1.00 79.38 98 ASP A O 1
ATOM 717 N N . GLY A 1 99 ? 11.448 -7.571 -8.255 1.00 70.69 99 GLY A N 1
ATOM 718 C CA . GLY A 1 99 ?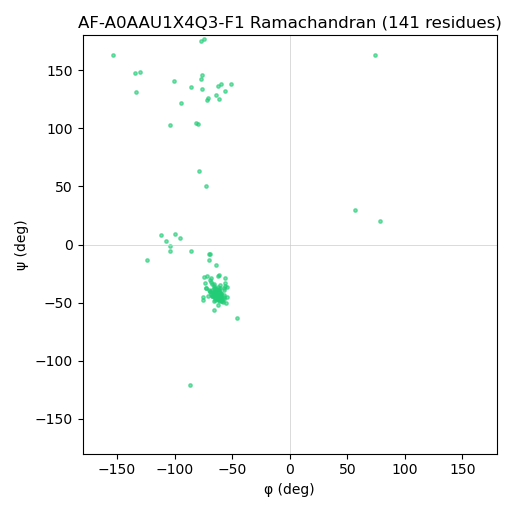 12.083 -6.516 -7.477 1.00 70.69 99 GLY A CA 1
ATOM 719 C C . GLY A 1 99 ? 13.251 -5.856 -8.205 1.00 70.69 99 GLY A C 1
ATOM 720 O O . GLY A 1 99 ? 14.098 -5.249 -7.548 1.00 70.69 99 GLY A O 1
ATOM 721 N N . ALA A 1 100 ? 13.322 -5.962 -9.538 1.00 69.75 100 ALA A N 1
ATOM 722 C CA . ALA A 1 100 ? 14.163 -5.070 -10.321 1.00 69.75 100 ALA A CA 1
ATOM 723 C C . ALA A 1 100 ? 13.862 -3.611 -9.934 1.00 69.75 100 ALA A C 1
ATOM 725 O O . ALA A 1 100 ? 12.711 -3.240 -9.730 1.00 69.75 100 ALA A O 1
ATOM 726 N N . ASP A 1 101 ? 14.899 -2.789 -9.801 1.00 66.75 101 ASP A N 1
ATOM 727 C CA . ASP A 1 101 ? 14.758 -1.362 -9.506 1.00 66.75 101 ASP A CA 1
ATOM 728 C C . ASP A 1 101 ? 15.014 -0.574 -10.797 1.00 66.75 101 ASP A C 1
ATOM 730 O O . ASP A 1 101 ? 16.170 -0.468 -11.241 1.00 66.75 101 ASP A O 1
ATOM 734 N N . PRO A 1 102 ? 13.966 -0.070 -11.473 1.00 65.12 102 PRO A N 1
ATOM 735 C CA . PRO A 1 102 ? 14.141 0.828 -12.596 1.00 65.12 102 PRO A CA 1
ATOM 736 C C . PRO A 1 102 ? 14.856 2.071 -12.078 1.00 65.12 102 PRO A C 1
ATOM 738 O O . PRO A 1 102 ? 14.400 2.703 -11.131 1.00 65.12 102 PRO A O 1
ATOM 741 N N . ARG A 1 103 ? 15.983 2.440 -12.696 1.00 71.12 103 ARG A N 1
ATOM 742 C CA . ARG A 1 103 ? 16.818 3.583 -12.277 1.00 71.12 103 ARG A CA 1
ATOM 743 C C . ARG A 1 103 ? 16.162 4.935 -12.603 1.00 71.12 103 ARG A C 1
ATOM 745 O O . ARG A 1 103 ? 16.777 5.788 -13.244 1.00 71.1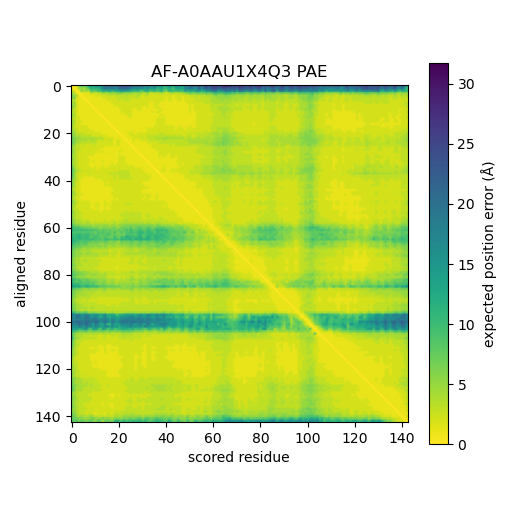2 103 ARG A O 1
ATOM 752 N N . HIS A 1 104 ? 14.904 5.117 -12.221 1.00 78.81 104 HIS A N 1
ATOM 753 C CA . HIS A 1 104 ? 14.163 6.358 -12.351 1.00 78.81 104 HIS A CA 1
ATOM 754 C C . HIS A 1 104 ? 14.445 7.254 -11.149 1.00 78.81 104 HIS A C 1
ATOM 756 O O . HIS A 1 104 ? 14.430 6.825 -9.998 1.00 78.81 104 HIS A O 1
ATOM 762 N N . HIS A 1 105 ? 14.679 8.533 -11.422 1.00 85.44 105 HIS A N 1
ATOM 763 C CA . HIS A 1 105 ? 14.657 9.548 -10.381 1.00 85.44 105 HIS A CA 1
ATOM 764 C C . HIS A 1 105 ? 13.199 9.900 -10.096 1.00 85.44 105 HIS A C 1
ATOM 766 O O . HIS A 1 105 ? 12.570 10.585 -10.900 1.00 85.44 105 HIS A O 1
ATOM 772 N N . LEU A 1 106 ? 12.677 9.393 -8.979 1.00 90.94 106 LEU A N 1
ATOM 773 C CA . LEU A 1 106 ? 11.340 9.709 -8.487 1.00 90.94 106 LEU A CA 1
ATOM 774 C C . LEU A 1 106 ? 11.416 10.745 -7.361 1.00 90.94 106 LEU A C 1
ATOM 776 O O . LEU A 1 106 ? 12.319 10.683 -6.520 1.00 90.94 106 LEU A O 1
ATOM 780 N N . ASP A 1 107 ? 10.469 11.680 -7.350 1.00 92.50 107 ASP A N 1
ATOM 781 C CA . ASP A 1 107 ? 10.258 12.588 -6.220 1.00 92.50 107 ASP A CA 1
ATOM 782 C C . ASP A 1 107 ? 9.516 11.897 -5.056 1.00 92.50 107 ASP A C 1
ATOM 784 O O . ASP A 1 107 ? 9.120 10.731 -5.143 1.00 92.50 107 ASP A O 1
ATOM 788 N N . ASP A 1 108 ? 9.354 12.600 -3.931 1.00 90.50 108 ASP A N 1
ATOM 789 C CA . ASP A 1 108 ? 8.712 12.038 -2.737 1.00 90.50 108 ASP A CA 1
ATOM 790 C C . ASP A 1 108 ? 7.253 11.632 -2.988 1.00 90.50 108 ASP A C 1
ATOM 792 O O . ASP A 1 108 ? 6.830 10.576 -2.519 1.00 90.50 108 ASP A O 1
ATOM 796 N N . ALA A 1 109 ? 6.493 12.426 -3.750 1.00 93.50 109 ALA A N 1
ATOM 797 C CA . ALA A 1 109 ? 5.094 12.130 -4.058 1.00 93.50 109 ALA A CA 1
ATOM 798 C C . ALA A 1 109 ? 4.980 10.860 -4.911 1.00 93.50 109 ALA A C 1
ATOM 800 O O . ALA A 1 109 ? 4.145 9.995 -4.649 1.00 93.50 109 ALA A O 1
ATOM 801 N N . GLN A 1 110 ? 5.867 10.711 -5.895 1.00 94.50 110 GLN A N 1
ATOM 802 C CA . GLN A 1 110 ? 5.959 9.522 -6.732 1.00 94.50 110 GLN A CA 1
ATOM 803 C C . GLN A 1 110 ? 6.364 8.290 -5.919 1.00 94.50 110 GLN A C 1
ATOM 805 O O . GLN A 1 110 ? 5.752 7.238 -6.083 1.00 94.50 110 GLN A O 1
ATOM 810 N N . TRP A 1 111 ? 7.340 8.398 -5.011 1.00 93.88 111 TRP A N 1
ATOM 811 C CA . TRP A 1 111 ? 7.711 7.285 -4.129 1.00 93.88 111 TRP A CA 1
ATOM 812 C C . TRP A 1 111 ? 6.583 6.880 -3.180 1.00 93.88 111 TRP A C 1
ATOM 814 O O . TRP A 1 111 ? 6.344 5.687 -2.990 1.00 93.88 111 TRP A O 1
ATOM 824 N N . ILE A 1 112 ? 5.886 7.853 -2.594 1.00 96.31 112 ILE A N 1
ATOM 825 C CA . ILE A 1 112 ? 4.699 7.619 -1.765 1.00 96.31 112 ILE A CA 1
ATOM 826 C C . ILE A 1 112 ? 3.650 6.852 -2.577 1.00 96.31 112 ILE A C 1
ATOM 828 O O . ILE A 1 112 ? 3.150 5.825 -2.120 1.00 96.31 112 ILE A O 1
ATOM 832 N N . ASP A 1 113 ? 3.380 7.275 -3.811 1.00 95.75 113 ASP A N 1
ATOM 833 C CA . ASP A 1 113 ? 2.392 6.607 -4.653 1.00 95.75 113 ASP A CA 1
ATOM 834 C C . ASP A 1 113 ? 2.802 5.175 -5.032 1.00 95.75 113 ASP A C 1
ATOM 836 O O . ASP A 1 113 ? 2.006 4.242 -4.913 1.00 95.75 113 ASP A O 1
ATOM 840 N N . VAL A 1 114 ? 4.072 4.974 -5.405 1.00 95.81 114 VAL A N 1
ATOM 841 C CA . VAL A 1 114 ? 4.647 3.653 -5.709 1.00 95.81 114 VAL A CA 1
ATOM 842 C C . VAL A 1 114 ? 4.453 2.690 -4.541 1.00 95.81 114 VAL A C 1
ATOM 844 O O . VAL A 1 114 ? 3.974 1.568 -4.740 1.00 95.81 114 VAL A O 1
ATOM 847 N N . TYR A 1 115 ? 4.809 3.105 -3.322 1.00 96.38 115 TYR A N 1
ATOM 848 C CA . TYR A 1 115 ? 4.689 2.234 -2.156 1.00 96.38 115 TYR A CA 1
ATOM 849 C C . TYR A 1 115 ? 3.232 1.980 -1.778 1.00 96.38 115 TYR A C 1
ATOM 851 O O . TYR A 1 115 ? 2.891 0.836 -1.482 1.00 96.38 115 TYR A O 1
ATOM 859 N N . ALA A 1 116 ? 2.359 2.990 -1.848 1.00 97.50 116 ALA A N 1
ATOM 860 C CA . ALA A 1 116 ? 0.937 2.822 -1.562 1.00 97.50 116 ALA A CA 1
ATOM 861 C C . ALA A 1 116 ? 0.272 1.833 -2.526 1.00 97.50 116 ALA A C 1
ATOM 863 O O . ALA A 1 116 ? -0.382 0.887 -2.085 1.00 97.50 116 ALA A O 1
ATOM 864 N N . ILE A 1 117 ? 0.487 1.994 -3.834 1.00 97.19 117 ILE A N 1
ATOM 865 C CA . ILE A 1 117 ? -0.059 1.095 -4.859 1.00 97.19 117 ILE A CA 1
ATOM 866 C C . ILE A 1 117 ? 0.488 -0.322 -4.673 1.00 97.19 117 ILE A C 1
ATOM 868 O O . ILE A 1 117 ? -0.278 -1.287 -4.668 1.00 97.19 117 ILE A O 1
ATOM 872 N N . SER A 1 118 ? 1.800 -0.456 -4.467 1.00 96.56 118 SER A N 1
ATOM 873 C CA . SER A 1 118 ? 2.441 -1.760 -4.277 1.00 96.56 118 SER A CA 1
ATOM 874 C C . SER A 1 118 ? 1.919 -2.469 -3.027 1.00 96.56 118 SER A C 1
ATOM 876 O O . SER A 1 118 ? 1.605 -3.657 -3.082 1.00 96.56 118 SER A O 1
ATOM 878 N N . ALA A 1 119 ? 1.777 -1.754 -1.907 1.00 96.88 119 ALA A N 1
ATOM 879 C CA . ALA A 1 119 ? 1.253 -2.310 -0.664 1.00 96.88 119 ALA A CA 1
ATOM 880 C C . ALA A 1 119 ? -0.214 -2.739 -0.819 1.00 96.88 119 ALA A C 1
ATOM 882 O O . ALA A 1 119 ? -0.572 -3.859 -0.452 1.00 96.88 119 ALA A O 1
ATOM 883 N N . VAL A 1 120 ? -1.056 -1.900 -1.430 1.00 97.75 120 VAL A N 1
ATOM 884 C CA . VAL A 1 120 ? -2.469 -2.219 -1.684 1.00 97.75 120 VAL A CA 1
ATOM 885 C C . VAL A 1 120 ? -2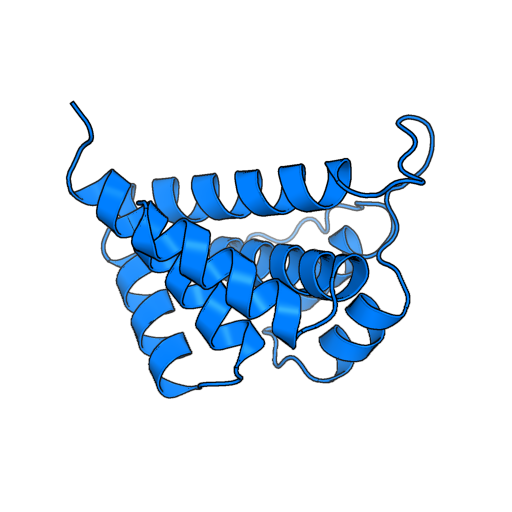.615 -3.451 -2.573 1.00 97.75 120 VAL A C 1
ATOM 887 O O . VAL A 1 120 ? -3.370 -4.360 -2.227 1.00 97.75 120 VAL A O 1
ATOM 890 N N . ALA A 1 121 ? -1.856 -3.540 -3.669 1.00 97.25 121 ALA A N 1
ATOM 891 C CA . ALA A 1 121 ? -1.897 -4.700 -4.555 1.00 97.25 121 ALA A CA 1
ATOM 892 C C . ALA A 1 121 ? -1.579 -6.005 -3.805 1.00 97.25 121 ALA A C 1
ATOM 894 O O . ALA A 1 121 ? -2.225 -7.030 -4.029 1.00 97.25 121 ALA A O 1
ATOM 895 N N . ARG A 1 122 ? -0.619 -5.966 -2.871 1.00 95.81 122 ARG A N 1
ATOM 896 C CA . ARG A 1 122 ? -0.248 -7.113 -2.025 1.00 95.81 122 ARG A CA 1
ATOM 897 C C . ARG A 1 122 ? -1.335 -7.460 -1.015 1.00 95.81 122 ARG A C 1
ATOM 899 O O . ARG A 1 122 ? -1.629 -8.635 -0.826 1.00 95.81 122 ARG A O 1
ATOM 906 N N . LEU A 1 123 ? -1.962 -6.463 -0.395 1.00 96.56 123 LEU A N 1
ATOM 907 C CA . LEU A 1 123 ? -3.072 -6.690 0.533 1.00 96.56 123 LEU A CA 1
ATOM 908 C C . LEU A 1 123 ? -4.297 -7.287 -0.168 1.00 96.56 123 LEU A C 1
ATOM 910 O O . LEU A 1 123 ? -4.948 -8.167 0.395 1.00 96.56 123 LEU A O 1
ATOM 914 N N . ILE A 1 124 ? -4.587 -6.859 -1.400 1.00 96.62 124 ILE A N 1
ATOM 915 C CA . ILE A 1 124 ? -5.637 -7.458 -2.236 1.00 96.62 124 ILE A CA 1
ATOM 916 C C . ILE A 1 124 ? -5.317 -8.921 -2.533 1.00 96.62 124 ILE A C 1
ATOM 918 O O . ILE A 1 124 ? -6.203 -9.765 -2.440 1.00 96.62 124 ILE A O 1
ATOM 922 N N . ASP A 1 125 ? -4.065 -9.232 -2.856 1.00 94.69 125 ASP A N 1
ATOM 923 C CA . ASP A 1 125 ? -3.639 -10.602 -3.142 1.00 94.69 125 ASP A CA 1
ATOM 924 C C . ASP A 1 125 ? -3.723 -11.515 -1.905 1.00 94.69 125 ASP A C 1
ATOM 926 O O . ASP A 1 125 ? -4.100 -12.679 -2.011 1.00 94.69 125 ASP A O 1
ATOM 930 N N . LEU A 1 126 ? -3.436 -10.972 -0.719 1.00 94.62 126 LEU A N 1
ATOM 931 C CA . LEU A 1 126 ? -3.504 -11.697 0.551 1.00 94.62 126 LEU A CA 1
ATOM 932 C C . LEU A 1 126 ? -4.928 -11.921 1.065 1.00 94.62 126 LEU A C 1
ATOM 934 O O . LEU A 1 126 ? -5.244 -12.993 1.579 1.00 94.62 126 LEU A O 1
ATOM 938 N N . TYR A 1 127 ? -5.762 -10.883 1.015 1.00 95.00 127 TYR A N 1
ATOM 939 C CA . TYR A 1 127 ? -7.016 -10.839 1.773 1.00 95.00 127 TYR A CA 1
ATOM 940 C C . TYR A 1 127 ? -8.251 -10.594 0.902 1.00 95.00 127 TYR A C 1
ATOM 942 O O . TYR A 1 127 ? -9.377 -10.770 1.367 1.00 95.00 127 TYR A O 1
ATOM 950 N N . GLY A 1 128 ? -8.069 -10.176 -0.349 1.00 94.88 128 GLY A N 1
ATOM 951 C CA . GLY A 1 128 ? -9.122 -9.571 -1.154 1.00 94.88 128 GLY A CA 1
ATOM 952 C C . GLY A 1 128 ? -9.439 -8.129 -0.721 1.00 94.88 128 GLY A C 1
ATOM 953 O O . GLY A 1 128 ? -9.104 -7.710 0.391 1.00 94.88 128 GLY A O 1
ATOM 954 N N . PRO A 1 129 ? -10.116 -7.347 -1.580 1.00 93.62 129 PRO A N 1
ATOM 955 C CA . PRO A 1 129 ? -10.279 -5.902 -1.396 1.00 93.62 129 PRO A CA 1
ATOM 956 C C . PRO A 1 129 ? -11.076 -5.532 -0.138 1.00 93.62 129 PRO A C 1
ATOM 958 O O . PRO A 1 129 ? -10.655 -4.665 0.623 1.00 93.62 129 PRO A O 1
ATOM 961 N N . ALA A 1 130 ? -12.190 -6.222 0.133 1.00 93.75 130 ALA A N 1
ATOM 962 C CA . ALA A 1 130 ? -13.045 -5.915 1.283 1.00 93.75 130 ALA A CA 1
ATOM 963 C C . ALA A 1 130 ? -12.328 -6.152 2.622 1.00 93.75 130 ALA A C 1
ATOM 965 O O . ALA A 1 130 ? -12.373 -5.307 3.514 1.00 93.75 130 ALA A O 1
ATOM 966 N N . LYS A 1 131 ? -11.624 -7.285 2.755 1.00 94.56 131 LYS A N 1
ATOM 967 C CA . LYS A 1 131 ? -10.895 -7.601 3.987 1.00 94.56 131 LYS A CA 1
ATOM 968 C C . LYS A 1 131 ? -9.632 -6.752 4.130 1.00 94.56 131 LYS A C 1
ATOM 970 O O . LYS A 1 131 ? -9.288 -6.388 5.250 1.00 94.56 131 LYS A O 1
ATOM 975 N N . ALA A 1 132 ? -8.966 -6.402 3.027 1.00 94.69 132 ALA A N 1
ATOM 976 C CA . ALA A 1 132 ? -7.860 -5.448 3.036 1.00 94.69 132 ALA A CA 1
ATOM 977 C C . ALA A 1 132 ? -8.301 -4.077 3.576 1.00 94.69 132 ALA A C 1
ATOM 979 O O . ALA A 1 132 ? -7.643 -3.541 4.466 1.00 94.69 132 ALA A O 1
ATOM 980 N N . ALA A 1 133 ? -9.441 -3.558 3.104 1.00 94.69 133 ALA A N 1
ATOM 981 C CA . ALA A 1 133 ? -10.007 -2.303 3.593 1.00 94.69 133 ALA A CA 1
ATOM 982 C C . ALA A 1 133 ? -10.347 -2.374 5.091 1.00 94.69 133 ALA A C 1
ATOM 984 O O . ALA A 1 133 ? -9.903 -1.518 5.847 1.00 94.69 133 ALA A O 1
ATOM 985 N N . GLU A 1 134 ? -11.034 -3.433 5.542 1.00 94.56 134 GLU A N 1
ATOM 986 C CA . GLU A 1 134 ? -11.360 -3.632 6.965 1.00 94.56 134 GLU A CA 1
ATOM 987 C C . GLU A 1 134 ? -10.105 -3.591 7.853 1.00 94.56 134 GLU A C 1
ATOM 989 O O . GLU A 1 134 ? -10.091 -2.928 8.889 1.00 94.56 134 GLU A O 1
ATOM 994 N N . ARG A 1 135 ? -9.030 -4.275 7.439 1.00 92.75 135 ARG A N 1
ATOM 995 C CA . ARG A 1 135 ? -7.774 -4.308 8.201 1.00 92.75 135 ARG A CA 1
ATOM 996 C C . ARG A 1 135 ? -7.077 -2.953 8.230 1.00 92.75 135 ARG A C 1
ATOM 998 O O . ARG A 1 135 ? -6.553 -2.580 9.272 1.00 92.75 135 ARG A O 1
ATOM 1005 N N . LEU A 1 136 ? -7.060 -2.222 7.117 1.00 93.88 136 LEU A N 1
ATOM 1006 C CA . LEU A 1 136 ? -6.458 -0.888 7.081 1.00 93.88 136 LEU A CA 1
ATOM 1007 C C . LEU A 1 136 ? -7.245 0.113 7.922 1.00 93.88 136 LEU A C 1
ATOM 1009 O O . LEU A 1 136 ? -6.627 0.895 8.635 1.00 93.88 136 LEU A O 1
ATOM 1013 N N . THR A 1 137 ? -8.578 0.048 7.912 1.00 93.69 137 THR A N 1
ATOM 1014 C CA . THR A 1 137 ? -9.414 0.848 8.816 1.00 93.69 137 THR A CA 1
ATOM 1015 C C . THR A 1 137 ? -9.105 0.525 10.275 1.00 93.69 137 THR A C 1
ATOM 1017 O O . THR A 1 137 ? -8.884 1.438 11.056 1.00 93.69 137 THR A O 1
ATOM 1020 N N . GLN A 1 138 ? -8.975 -0.757 10.635 1.00 93.06 138 GLN A N 1
ATOM 1021 C CA . GLN A 1 138 ? -8.589 -1.149 11.996 1.00 93.06 138 GLN A CA 1
ATOM 1022 C C . GLN A 1 138 ? -7.223 -0.589 12.409 1.00 93.06 138 GLN A C 1
ATOM 1024 O O . GLN A 1 138 ? -7.083 -0.124 13.533 1.00 93.06 138 GLN A O 1
ATOM 1029 N N . ILE A 1 139 ? -6.226 -0.617 11.518 1.00 91.25 139 ILE A N 1
ATOM 1030 C CA . ILE A 1 139 ? -4.900 -0.045 11.797 1.00 91.25 139 ILE A CA 1
ATOM 1031 C C . ILE A 1 139 ? -5.013 1.473 11.978 1.00 91.25 139 ILE A C 1
ATOM 1033 O O . ILE A 1 139 ? -4.517 2.001 12.971 1.00 91.25 139 ILE A O 1
ATOM 1037 N N . ARG A 1 140 ? -5.708 2.153 11.058 1.00 89.94 140 ARG A N 1
ATOM 1038 C CA . ARG A 1 140 ? -5.941 3.603 11.082 1.00 89.94 140 ARG A CA 1
ATOM 1039 C C . ARG A 1 140 ? -6.624 4.062 12.366 1.00 89.94 140 ARG A C 1
ATOM 1041 O O . ARG A 1 140 ? -6.172 5.025 12.964 1.00 89.94 140 ARG A O 1
ATOM 1048 N N . ASP A 1 141 ? -7.660 3.360 12.812 1.00 87.50 141 ASP A N 1
ATOM 1049 C CA . ASP A 1 141 ? -8.427 3.732 14.007 1.00 87.50 141 ASP A CA 1
ATOM 1050 C C . ASP A 1 141 ? -7.632 3.537 15.315 1.00 87.50 141 ASP A C 1
ATOM 1052 O O . ASP A 1 141 ? -8.046 4.012 16.374 1.00 87.50 141 ASP A O 1
ATOM 1056 N N . THR A 1 142 ? -6.502 2.823 15.256 1.00 85.88 142 THR A N 1
ATOM 1057 C CA . THR A 1 142 ? -5.600 2.583 16.396 1.00 85.88 142 THR A CA 1
ATOM 1058 C C . THR A 1 142 ? -4.314 3.413 16.375 1.00 85.88 142 THR A C 1
ATOM 1060 O O . THR A 1 142 ? -3.544 3.322 17.335 1.00 85.88 142 THR A O 1
ATOM 1063 N N . ALA A 1 143 ? -4.075 4.174 15.303 1.00 74.75 143 ALA A N 1
ATOM 1064 C CA . ALA A 1 143 ? -2.915 5.051 15.124 1.00 74.75 143 ALA A CA 1
ATOM 1065 C C . ALA A 1 143 ? -3.147 6.429 15.768 1.00 74.75 143 ALA A C 1
ATOM 1067 O O . ALA A 1 143 ? -2.184 6.961 16.370 1.00 74.75 143 ALA A O 1
#

Mean predicted aligned error: 3.76 Å

pLDDT: mean 91.78, std 7.16, range [54.91, 97.94]

Solvent-accessible surface area (backbone atoms only — not comparable to full-atom values): 7543 Å² total; per-residue (Å²): 133,87,51,71,46,43,57,47,2,41,50,19,35,48,44,30,34,46,17,63,74,71,68,37,64,65,52,30,53,50,19,50,51,53,17,55,70,41,74,63,15,30,52,31,12,38,50,45,25,47,49,50,29,51,51,42,54,66,70,40,94,81,64,48,100,90,49,63,74,52,59,46,70,59,15,52,60,51,54,77,74,57,91,65,58,69,75,40,41,53,40,33,50,23,54,36,37,69,56,54,76,66,94,67,94,69,55,71,68,45,49,39,49,29,32,31,53,48,23,46,29,39,32,29,49,74,54,34,64,70,53,34,48,54,52,50,50,54,51,55,80,73,107

Sequence (143 aa):
MISTQQTAGEIAALDLMLARLTHDTEALASAMAESTVCPTTAAYARQQLCGLLHDAVLARPDISLHRPAVLGPAGRAWLQHVTMHGPAADTVMALADDGADPRHHLDDAQWIDVYAISAVARLIDLYGPAKAAERLTQIRDTA

Foldseek 3Di:
DQDPLLLQLLLLLLQCLLCLLVVPPVSNVVSLCSCVVDPSSLVNVLVNLQVLLVVLLVPDPPDDPVAASAQDDQLVVSLVVDDDDDQLNVQLVCNNGRVDGDPDDDDSSSSSVSSSSSSSSSLCSVPNSVVSSVVSVVVSVVD

Nearest PDB structures (foldseek):
  1h6g-assembly1_A  TM=2.632E-01  e=6.625E+00  Homo sapiens